Protein AF-A0A6V7Q3T2-F1 (afdb_monomer_lite)

InterPro domains:
  IPR037191 VPS9 domain superfamily [G3DSA:1.20.1050.80] (73-116)
  IPR037191 VPS9 domain superfamily [SSF109993] (4-107)
  IPR041545 RABX5, catalytic core helical domain [PF18151] (4-65)
  IPR045046 Vacuolar protein sorting-associated protein 9-like [PTHR23101] (4-111)

Organism: NCBI:txid296719

Radius of gyration: 21.33 Å; chains: 1; bounding box: 54×43×48 Å

Sequence (136 aa):
MLVLSFIVTFSNKAPDLEKDSDAVQEFLADMEDAFRAHKLWAGSSEEELESAGEGLEKYVMTKLFNRVFASVPEDVNSDEQLFEKMALLQQFVRPENLEIKPAFHNETSWLVVRVRRGGARRGRSSVDSALPRDQS

Foldseek 3Di:
DDLVVLLVVLVPDDDDQVVSVVSLVVVLVVVLVVLCPDPVNVPPDPVVSVVVSVVSSVVNCVSCVVPNPCVDVVVVVVVVVVCVVCVVCVVPDDCVVVVNDPVPPDPPVVVVVVVVVVCVVVPPDPPPPDDDPDDD

Structure (mmCIF, N/CA/C/O backbone):
data_AF-A0A6V7Q3T2-F1
#
_entry.id   AF-A0A6V7Q3T2-F1
#
loop_
_atom_site.group_PDB
_atom_site.id
_atom_site.type_symbol
_atom_site.label_atom_id
_atom_site.label_alt_id
_atom_site.label_comp_id
_atom_site.label_asym_id
_atom_site.label_entity_id
_atom_site.label_seq_id
_atom_site.pdbx_PDB_ins_code
_atom_site.Cartn_x
_atom_site.Cartn_y
_atom_site.Cartn_z
_atom_site.occupancy
_atom_site.B_iso_or_equiv
_atom_site.auth_seq_id
_atom_site.auth_comp_id
_atom_site.auth_asym_id
_atom_site.auth_atom_id
_atom_site.pdbx_PDB_model_num
ATOM 1 N N . MET A 1 1 ? 15.467 -2.260 -13.377 1.00 58.53 1 MET A N 1
ATOM 2 C CA . MET A 1 1 ? 15.108 -0.883 -13.812 1.00 58.53 1 MET A CA 1
ATOM 3 C C . MET A 1 1 ? 15.384 0.094 -12.671 1.00 58.53 1 MET A C 1
ATOM 5 O O . MET A 1 1 ? 15.500 -0.354 -11.545 1.00 58.53 1 MET A O 1
ATOM 9 N N . LEU A 1 2 ? 15.497 1.405 -12.926 1.00 78.31 2 LEU A N 1
ATOM 10 C CA . LEU A 1 2 ? 15.575 2.409 -11.850 1.00 78.31 2 LEU A CA 1
ATOM 11 C C . LEU A 1 2 ? 14.175 2.905 -11.465 1.00 78.31 2 LEU A C 1
ATOM 13 O O . LEU A 1 2 ? 13.346 3.144 -12.344 1.00 78.31 2 LEU A O 1
ATOM 17 N N . VAL A 1 3 ? 13.960 3.152 -10.170 1.00 80.50 3 VAL A N 1
ATOM 18 C CA . VAL A 1 3 ? 12.683 3.610 -9.583 1.00 80.50 3 VAL A CA 1
ATOM 19 C C . VAL A 1 3 ? 12.115 4.848 -10.290 1.00 80.50 3 VAL A C 1
ATOM 21 O O . VAL A 1 3 ? 10.929 4.910 -10.598 1.00 80.50 3 VAL A O 1
ATOM 24 N N . LEU A 1 4 ? 12.964 5.824 -10.624 1.00 81.62 4 LEU A N 1
ATOM 25 C CA . LEU A 1 4 ? 12.536 7.050 -11.309 1.00 81.62 4 LEU A CA 1
ATOM 26 C C . LEU A 1 4 ? 12.007 6.786 -12.726 1.00 81.62 4 LEU A C 1
ATOM 28 O O . LEU A 1 4 ? 11.046 7.422 -13.151 1.00 81.62 4 LEU A O 1
ATOM 32 N N . SER A 1 5 ? 12.605 5.831 -13.444 1.00 84.50 5 SER A N 1
ATOM 33 C CA . SER A 1 5 ? 12.164 5.453 -14.792 1.00 84.50 5 SER A CA 1
ATOM 34 C C . SER A 1 5 ? 10.787 4.792 -14.756 1.00 84.50 5 SER A C 1
ATOM 36 O O . SER A 1 5 ? 9.923 5.101 -15.580 1.00 84.50 5 SER A O 1
ATOM 38 N N . PHE A 1 6 ? 10.556 3.935 -13.755 1.00 85.12 6 PHE A N 1
ATOM 39 C CA . PHE A 1 6 ? 9.256 3.313 -13.525 1.00 85.12 6 PHE A CA 1
ATOM 40 C C . PHE A 1 6 ? 8.176 4.367 -13.262 1.00 85.12 6 PHE A C 1
ATOM 42 O O . PHE A 1 6 ? 7.170 4.378 -13.962 1.00 85.12 6 PHE A O 1
ATOM 49 N N . ILE A 1 7 ? 8.420 5.323 -12.357 1.00 83.69 7 ILE A N 1
ATOM 50 C CA . ILE A 1 7 ? 7.454 6.389 -12.026 1.00 83.69 7 ILE A CA 1
ATOM 51 C C . ILE A 1 7 ? 7.070 7.219 -13.262 1.00 83.69 7 ILE A C 1
ATOM 53 O O . ILE A 1 7 ? 5.888 7.501 -13.478 1.00 83.69 7 ILE A O 1
ATOM 57 N N . VAL A 1 8 ? 8.046 7.603 -14.092 1.00 83.44 8 VAL A N 1
ATOM 58 C CA . VAL A 1 8 ? 7.791 8.378 -15.320 1.00 83.44 8 VAL A CA 1
ATOM 59 C C . VAL A 1 8 ? 7.003 7.550 -16.335 1.00 83.44 8 VAL A C 1
ATOM 61 O O . VAL A 1 8 ? 6.026 8.034 -16.905 1.00 83.44 8 VAL A O 1
ATOM 64 N N . THR A 1 9 ? 7.386 6.288 -16.532 1.00 83.31 9 THR A N 1
ATOM 65 C CA . THR A 1 9 ? 6.700 5.376 -17.458 1.00 83.31 9 THR A CA 1
ATOM 66 C C . THR A 1 9 ? 5.264 5.110 -17.013 1.00 83.31 9 THR A C 1
ATOM 68 O O . THR A 1 9 ? 4.347 5.157 -17.828 1.00 83.31 9 THR A O 1
ATOM 71 N N . PHE A 1 10 ? 5.056 4.894 -15.716 1.00 81.44 10 PHE A N 1
ATOM 72 C CA . PHE A 1 10 ? 3.749 4.688 -15.102 1.00 81.44 10 PHE A CA 1
ATOM 73 C C . PHE A 1 10 ? 2.851 5.924 -15.249 1.00 81.44 10 PHE A C 1
ATOM 75 O O . PHE A 1 10 ? 1.686 5.818 -15.623 1.00 81.44 10 PHE A O 1
ATOM 82 N N . SER A 1 11 ? 3.411 7.121 -15.057 1.00 76.75 11 SER A N 1
ATOM 83 C CA . SER A 1 11 ? 2.673 8.383 -15.211 1.00 76.75 11 SER A CA 1
ATOM 84 C C . SER A 1 11 ? 2.225 8.650 -16.655 1.00 76.75 11 SER A C 1
ATOM 86 O O . SER A 1 11 ? 1.215 9.321 -16.861 1.00 76.75 11 SER A O 1
ATOM 88 N N . ASN A 1 12 ? 2.940 8.112 -17.647 1.00 80.06 12 ASN A N 1
ATOM 89 C CA . ASN A 1 12 ? 2.621 8.273 -19.068 1.00 80.06 12 ASN A CA 1
ATOM 90 C C . ASN A 1 12 ? 1.575 7.276 -19.598 1.00 80.06 12 ASN A C 1
ATOM 92 O O . ASN A 1 12 ? 1.054 7.476 -20.694 1.00 80.06 12 ASN A O 1
ATOM 96 N N . LYS A 1 13 ? 1.273 6.198 -18.865 1.00 79.06 13 LYS A N 1
ATOM 97 C CA . LYS A 1 13 ? 0.239 5.227 -19.259 1.00 79.06 13 LYS A CA 1
ATOM 98 C C . LYS A 1 13 ? -1.165 5.804 -19.023 1.00 79.06 13 LYS A C 1
ATOM 100 O O . LYS A 1 13 ? -1.312 6.834 -18.367 1.00 79.06 13 LYS A O 1
ATOM 105 N N . ALA A 1 14 ? -2.209 5.177 -19.561 1.00 76.94 14 ALA A N 1
ATOM 106 C CA . ALA A 1 14 ? -3.591 5.508 -19.194 1.00 76.94 14 ALA A CA 1
ATOM 107 C C . ALA A 1 14 ? -3.905 4.939 -17.794 1.00 76.94 14 ALA A C 1
ATOM 109 O O . ALA A 1 14 ? -3.382 3.873 -17.482 1.00 76.94 14 ALA A O 1
ATOM 110 N N . PRO A 1 15 ? -4.679 5.638 -16.942 1.00 71.50 15 PRO A N 1
ATOM 111 C CA . PRO A 1 15 ? -5.019 5.145 -15.607 1.00 71.50 15 PRO A CA 1
ATOM 112 C C . PRO A 1 15 ? -5.978 3.953 -15.708 1.00 71.50 15 PRO A C 1
ATOM 114 O O . PRO A 1 15 ? -7.037 4.065 -16.326 1.00 71.50 15 PRO A O 1
ATOM 117 N N . ASP A 1 16 ? -5.596 2.827 -15.116 1.00 77.00 16 ASP A N 1
ATOM 118 C CA . ASP A 1 16 ? -6.370 1.581 -15.085 1.00 77.00 16 ASP A CA 1
ATOM 119 C C . ASP A 1 16 ? -6.044 0.867 -13.772 1.00 77.00 16 ASP A C 1
ATOM 121 O O . ASP A 1 16 ? -4.953 0.331 -13.636 1.00 77.00 16 ASP A O 1
ATOM 125 N N . LEU A 1 17 ? -6.961 0.892 -12.798 1.00 71.06 17 LEU A N 1
ATOM 126 C CA . LEU A 1 17 ? -6.696 0.460 -11.416 1.00 71.06 17 LEU A CA 1
ATOM 127 C C . LEU A 1 17 ? -6.156 -0.974 -11.309 1.00 71.06 17 LEU A C 1
ATOM 129 O O . LEU A 1 17 ? -5.262 -1.228 -10.504 1.00 71.06 17 LEU A O 1
ATOM 133 N N . GLU A 1 18 ? -6.688 -1.899 -12.108 1.00 77.44 18 GLU A N 1
ATOM 134 C CA . GLU A 1 18 ? -6.302 -3.311 -12.066 1.00 77.44 18 GLU A CA 1
ATOM 135 C C . GLU A 1 18 ? -4.902 -3.493 -12.664 1.00 77.44 18 GLU A C 1
ATOM 137 O O . GLU A 1 18 ? -4.004 -4.025 -12.011 1.00 77.44 18 GLU A O 1
ATOM 142 N N . LYS A 1 19 ? -4.666 -2.928 -13.856 1.00 81.56 19 LYS A N 1
ATOM 143 C CA . LYS A 1 19 ? -3.348 -3.002 -14.509 1.00 81.56 19 LYS A CA 1
ATOM 144 C C . LYS A 1 19 ? -2.270 -2.211 -13.773 1.00 81.56 19 LYS A C 1
ATOM 146 O O . LYS A 1 19 ? -1.101 -2.593 -13.793 1.00 81.56 19 LYS A O 1
ATOM 151 N N . ASP A 1 20 ? -2.650 -1.096 -13.164 1.00 82.06 20 ASP A N 1
ATOM 152 C CA . ASP A 1 20 ? -1.772 -0.237 -12.381 1.00 82.06 20 ASP A CA 1
ATOM 153 C C . ASP A 1 20 ? -1.335 -0.957 -11.097 1.00 82.06 20 ASP A C 1
ATOM 155 O O . ASP A 1 20 ? -0.160 -0.891 -10.738 1.00 82.06 20 ASP A O 1
ATOM 159 N N . SER A 1 21 ? -2.243 -1.696 -10.446 1.00 80.75 21 SER A N 1
ATOM 160 C CA . SER A 1 21 ? -1.920 -2.542 -9.292 1.00 80.75 21 SER A CA 1
ATOM 161 C C . SER A 1 21 ? -0.943 -3.655 -9.667 1.00 80.75 21 SER A C 1
ATOM 163 O O . SER A 1 21 ? 0.114 -3.771 -9.043 1.00 80.75 21 SER A O 1
ATOM 165 N N . ASP A 1 22 ? -1.245 -4.423 -10.717 1.00 85.38 22 ASP A N 1
ATOM 166 C CA . ASP A 1 22 ? -0.391 -5.527 -11.169 1.00 85.38 22 ASP A CA 1
ATOM 167 C C . ASP A 1 22 ? 1.015 -5.039 -11.545 1.00 85.38 22 ASP A C 1
ATOM 169 O O . ASP A 1 22 ? 2.014 -5.619 -11.122 1.00 85.38 22 ASP A O 1
ATOM 173 N N . ALA A 1 23 ? 1.111 -3.914 -12.260 1.00 85.75 23 ALA A N 1
ATOM 174 C CA . ALA A 1 23 ? 2.392 -3.333 -12.654 1.00 85.75 23 ALA A CA 1
ATOM 175 C C . ALA A 1 23 ? 3.229 -2.831 -11.463 1.00 85.75 23 ALA A C 1
ATOM 177 O O . ALA A 1 23 ? 4.459 -2.850 -11.529 1.00 85.75 23 ALA A O 1
ATOM 178 N N . VAL A 1 24 ? 2.594 -2.347 -10.387 1.00 85.56 24 VAL A N 1
ATOM 179 C CA . VAL A 1 24 ? 3.301 -1.957 -9.155 1.00 85.56 24 VAL A CA 1
ATOM 180 C C . VAL A 1 24 ? 3.787 -3.190 -8.399 1.00 85.56 24 VAL A C 1
ATOM 182 O O . VAL A 1 24 ? 4.930 -3.191 -7.949 1.00 85.56 24 VAL A O 1
ATOM 185 N N . GLN A 1 25 ? 2.964 -4.236 -8.290 1.00 87.38 25 GLN A N 1
ATOM 186 C CA . GLN A 1 25 ? 3.342 -5.489 -7.625 1.00 87.38 25 GLN A CA 1
ATOM 187 C C . GLN A 1 25 ? 4.510 -6.179 -8.340 1.00 87.38 25 GLN A C 1
ATOM 189 O O . GLN A 1 25 ? 5.496 -6.534 -7.698 1.00 87.38 25 GLN A O 1
ATOM 194 N N . GLU A 1 26 ? 4.445 -6.289 -9.670 1.00 89.12 26 GLU A N 1
ATOM 195 C CA . GLU A 1 26 ? 5.528 -6.840 -10.495 1.00 89.12 26 GLU A CA 1
ATOM 196 C C . GLU A 1 26 ? 6.827 -6.039 -10.312 1.00 89.12 26 GLU A C 1
ATOM 198 O O . GLU A 1 26 ? 7.891 -6.608 -10.080 1.00 89.12 26 GLU A O 1
ATOM 203 N N . PHE A 1 27 ? 6.740 -4.705 -10.315 1.00 88.44 27 PHE A N 1
ATOM 204 C CA . PHE A 1 27 ? 7.901 -3.847 -10.092 1.00 88.44 27 PHE A CA 1
ATOM 205 C C . PHE A 1 27 ? 8.524 -4.018 -8.698 1.00 88.44 27 PHE A C 1
ATOM 207 O O . PHE A 1 27 ? 9.749 -3.981 -8.573 1.00 88.44 27 PHE A O 1
ATOM 214 N N . LEU A 1 28 ? 7.712 -4.168 -7.647 1.00 86.56 28 LEU A N 1
ATOM 215 C CA . LEU A 1 28 ? 8.217 -4.371 -6.287 1.00 86.56 28 LEU A CA 1
ATOM 216 C C . LEU A 1 28 ? 8.902 -5.734 -6.142 1.00 86.56 28 LEU A C 1
ATOM 218 O O . LEU A 1 28 ? 10.000 -5.777 -5.590 1.00 86.56 28 LEU A O 1
ATOM 222 N N . ALA A 1 29 ? 8.323 -6.798 -6.706 1.00 87.50 29 ALA A N 1
ATOM 223 C CA . ALA A 1 29 ? 8.928 -8.132 -6.716 1.00 87.50 29 ALA A CA 1
ATOM 224 C C . ALA A 1 29 ? 10.278 -8.141 -7.457 1.00 87.50 29 ALA A C 1
ATOM 226 O O . ALA A 1 29 ? 11.285 -8.592 -6.911 1.00 87.50 29 ALA A O 1
ATOM 227 N N . ASP A 1 30 ? 10.336 -7.535 -8.648 1.00 88.12 30 ASP A N 1
ATOM 228 C CA . ASP A 1 30 ? 11.574 -7.391 -9.424 1.00 88.12 30 ASP A CA 1
ATOM 229 C C . ASP A 1 30 ? 12.668 -6.636 -8.648 1.00 88.12 30 ASP A C 1
ATOM 231 O O . ASP A 1 30 ? 13.862 -6.929 -8.766 1.00 88.12 30 ASP A O 1
ATOM 235 N N . MET A 1 31 ? 12.279 -5.616 -7.878 1.00 84.88 31 MET A N 1
ATOM 236 C CA . MET A 1 31 ? 13.208 -4.819 -7.078 1.00 84.88 31 MET A CA 1
ATOM 237 C C . MET A 1 31 ? 13.667 -5.551 -5.817 1.00 84.88 31 MET A C 1
ATOM 239 O O . MET A 1 31 ? 14.830 -5.401 -5.443 1.00 84.88 31 MET A O 1
ATOM 243 N N . GLU A 1 32 ? 12.807 -6.352 -5.189 1.00 84.56 32 GLU A N 1
ATOM 244 C CA . GLU A 1 32 ? 13.180 -7.215 -4.067 1.00 84.56 32 GLU A CA 1
ATOM 245 C C . GLU A 1 32 ? 14.206 -8.269 -4.506 1.00 84.56 32 GLU A C 1
ATOM 247 O O . GLU A 1 32 ? 15.269 -8.398 -3.890 1.00 84.56 32 GLU A O 1
ATOM 252 N N . ASP A 1 33 ? 13.959 -8.938 -5.634 1.00 84.75 33 ASP A N 1
ATOM 253 C CA . ASP A 1 33 ? 14.911 -9.874 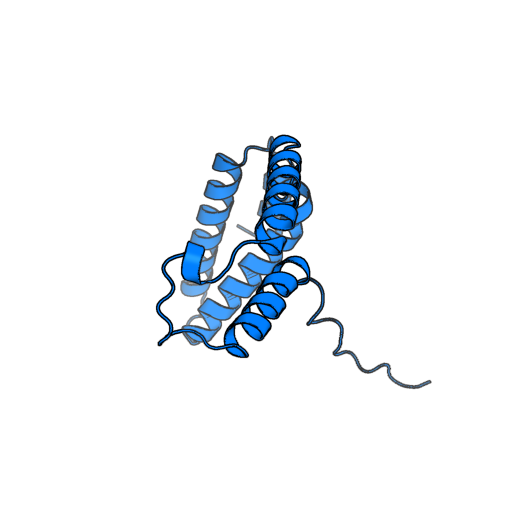-6.235 1.00 84.75 33 ASP A CA 1
ATOM 254 C C . ASP A 1 33 ? 16.223 -9.174 -6.612 1.00 84.75 33 ASP A C 1
ATOM 256 O O . ASP A 1 33 ? 17.318 -9.699 -6.375 1.00 84.75 33 ASP A O 1
ATOM 260 N N . ALA A 1 34 ? 16.143 -7.949 -7.142 1.00 85.75 34 ALA A N 1
ATOM 261 C CA . ALA A 1 34 ? 17.321 -7.144 -7.437 1.00 85.75 34 ALA A CA 1
ATOM 262 C C . ALA A 1 34 ? 18.100 -6.759 -6.170 1.00 85.75 34 ALA A C 1
ATOM 264 O O . ALA A 1 34 ? 19.332 -6.772 -6.214 1.00 85.75 34 ALA A O 1
ATOM 265 N N . PHE A 1 35 ? 17.430 -6.444 -5.055 1.00 82.31 35 PHE A N 1
ATOM 266 C CA . PHE A 1 35 ? 18.088 -6.185 -3.773 1.00 82.31 35 PHE A CA 1
ATOM 267 C C . PHE A 1 35 ? 18.791 -7.440 -3.259 1.00 82.31 35 PHE A C 1
ATOM 269 O O . PHE A 1 35 ? 19.981 -7.369 -2.957 1.00 82.31 35 PHE A O 1
ATOM 276 N N . ARG A 1 36 ? 18.127 -8.602 -3.266 1.00 80.50 36 ARG A N 1
ATOM 277 C CA . ARG A 1 36 ? 18.727 -9.883 -2.846 1.00 80.50 36 ARG A CA 1
ATOM 278 C C . ARG A 1 36 ? 19.920 -10.292 -3.716 1.00 80.50 36 ARG 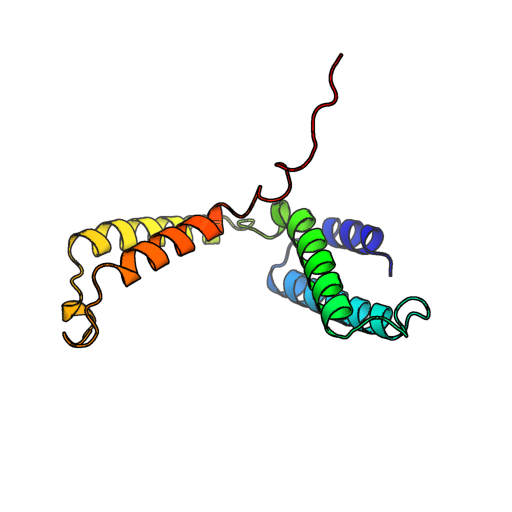A C 1
ATOM 280 O O . ARG A 1 36 ? 20.904 -10.828 -3.211 1.00 80.50 36 ARG A O 1
ATOM 287 N N . ALA A 1 37 ? 19.869 -10.016 -5.019 1.00 83.81 37 ALA A N 1
ATOM 288 C CA . ALA A 1 37 ? 20.952 -10.325 -5.953 1.00 83.81 37 ALA A CA 1
ATOM 289 C C . ALA A 1 37 ? 22.113 -9.308 -5.918 1.00 83.81 37 ALA A C 1
ATOM 291 O O . ALA A 1 37 ? 23.184 -9.563 -6.487 1.00 83.81 37 ALA A O 1
ATOM 292 N N . HIS A 1 38 ? 21.938 -8.140 -5.286 1.00 81.44 38 HIS A N 1
ATOM 293 C CA . HIS A 1 38 ? 22.933 -7.074 -5.325 1.00 81.44 38 HIS A CA 1
ATOM 294 C C . HIS A 1 38 ? 24.086 -7.333 -4.347 1.00 81.44 38 HIS A C 1
ATOM 296 O O . HIS A 1 38 ? 23.900 -7.490 -3.144 1.00 81.44 38 HIS A O 1
ATOM 302 N N . LYS A 1 39 ? 25.331 -7.259 -4.836 1.00 75.62 39 LYS A N 1
ATOM 303 C CA . LYS A 1 39 ? 26.543 -7.535 -4.033 1.00 75.62 39 LYS A CA 1
ATOM 304 C C . LYS A 1 39 ? 26.696 -6.671 -2.773 1.00 75.62 39 LYS A C 1
ATOM 306 O O . LYS A 1 39 ? 27.373 -7.092 -1.845 1.00 75.62 39 LYS A O 1
ATOM 311 N N . LEU A 1 40 ? 26.099 -5.477 -2.746 1.00 75.75 40 LEU A N 1
ATOM 312 C CA . LEU A 1 40 ? 26.115 -4.590 -1.569 1.00 75.75 40 LEU A CA 1
ATOM 313 C C . LEU A 1 40 ? 25.154 -5.037 -0.454 1.00 75.75 40 LEU A C 1
ATOM 315 O O . LEU A 1 40 ? 25.326 -4.608 0.677 1.00 75.75 40 LEU A O 1
ATOM 319 N N . TRP A 1 41 ? 24.179 -5.885 -0.779 1.00 72.06 41 TRP A N 1
ATOM 320 C CA . TRP A 1 41 ? 23.129 -6.375 0.121 1.00 72.06 41 TRP A CA 1
ATOM 321 C C . TRP A 1 41 ? 23.349 -7.841 0.510 1.00 72.06 41 TRP A C 1
ATOM 323 O O . TRP A 1 41 ? 22.662 -8.369 1.373 1.00 72.06 41 TRP A O 1
ATOM 333 N N . ALA A 1 42 ? 24.368 -8.491 -0.067 1.00 69.38 42 ALA A N 1
ATOM 334 C CA . ALA A 1 42 ? 24.738 -9.880 0.205 1.00 69.38 42 ALA A CA 1
ATOM 335 C C . ALA A 1 42 ? 25.162 -10.157 1.667 1.00 69.38 42 ALA A C 1
ATOM 337 O O . ALA A 1 42 ? 25.386 -11.311 2.024 1.00 69.38 42 ALA A O 1
ATOM 338 N N . GLY A 1 43 ? 25.313 -9.116 2.493 1.00 70.88 43 GLY A N 1
ATOM 339 C CA . GLY A 1 43 ? 25.590 -9.212 3.929 1.00 70.88 43 GLY A CA 1
ATOM 340 C C . GLY A 1 43 ? 24.562 -8.504 4.818 1.00 70.88 43 GLY A C 1
ATOM 341 O O . GLY A 1 43 ? 24.802 -8.403 6.018 1.00 70.88 43 GLY A O 1
ATOM 342 N N . SER A 1 44 ? 23.468 -7.997 4.243 1.00 77.75 44 SER A N 1
ATOM 343 C CA . SER A 1 44 ? 22.365 -7.384 4.990 1.00 77.75 44 SER A CA 1
ATOM 344 C C . SER A 1 44 ? 21.479 -8.458 5.614 1.00 77.75 44 SER A C 1
ATOM 346 O O . SER A 1 44 ? 21.373 -9.567 5.083 1.00 77.75 44 SER A O 1
ATOM 348 N N . SER A 1 45 ? 20.856 -8.152 6.752 1.00 81.00 45 SER A N 1
ATOM 349 C CA . SER A 1 45 ? 19.890 -9.073 7.359 1.00 81.00 45 SER A CA 1
ATOM 350 C C . SER A 1 45 ? 18.586 -9.109 6.552 1.00 81.00 45 SER A C 1
ATOM 352 O O . SER A 1 45 ? 18.265 -8.177 5.813 1.00 81.00 45 SER A O 1
ATOM 354 N N . GLU A 1 46 ? 17.806 -10.181 6.708 1.00 80.31 46 GLU A N 1
ATOM 355 C CA . GLU A 1 46 ? 16.470 -10.283 6.096 1.00 80.31 46 GLU A CA 1
ATOM 356 C C . GLU A 1 46 ? 15.561 -9.120 6.538 1.00 80.31 46 GLU A C 1
ATOM 358 O O . GLU A 1 46 ? 14.812 -8.573 5.739 1.00 80.31 46 GLU A O 1
ATOM 363 N N . GLU A 1 47 ? 15.707 -8.673 7.787 1.00 82.31 47 GLU A N 1
ATOM 364 C CA . GLU A 1 47 ? 14.975 -7.542 8.371 1.00 82.31 47 GLU A CA 1
ATOM 365 C C . GLU A 1 47 ? 15.332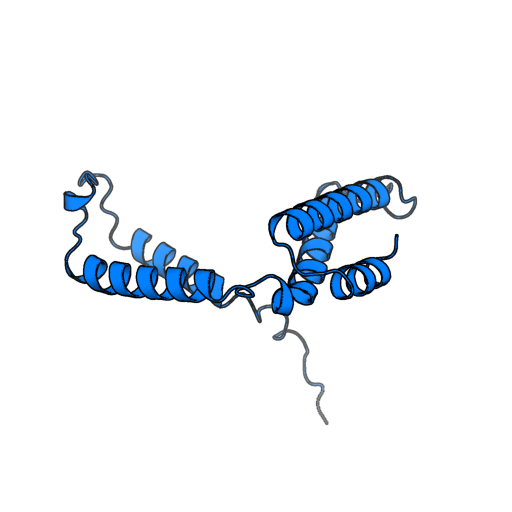 -6.203 7.694 1.00 82.31 47 GLU A C 1
ATOM 367 O O . GLU A 1 47 ? 14.480 -5.332 7.521 1.00 82.31 47 GLU A O 1
ATOM 372 N N . GLU A 1 48 ? 16.594 -6.015 7.290 1.00 81.50 48 GLU A N 1
ATOM 373 C CA . GLU A 1 48 ? 17.036 -4.824 6.553 1.00 81.50 48 GLU A CA 1
ATOM 374 C C . GLU A 1 48 ? 16.538 -4.834 5.102 1.00 81.50 48 GLU A C 1
ATOM 376 O O . GLU A 1 48 ? 16.180 -3.782 4.569 1.00 81.50 48 GLU A O 1
ATOM 381 N N . LEU A 1 49 ? 16.490 -6.015 4.476 1.00 81.19 49 LEU A N 1
ATOM 382 C CA . LEU A 1 49 ? 15.902 -6.219 3.150 1.00 81.19 49 LEU A CA 1
ATOM 383 C C . LEU A 1 49 ? 14.398 -5.924 3.159 1.00 81.19 49 LEU A C 1
ATOM 385 O O . LEU A 1 49 ? 13.924 -5.181 2.299 1.00 81.19 49 LEU A O 1
ATOM 389 N N . GLU A 1 50 ? 13.674 -6.426 4.160 1.00 82.75 50 GLU A N 1
ATOM 390 C CA . GLU A 1 50 ? 12.247 -6.155 4.353 1.00 82.75 50 GLU A CA 1
ATOM 391 C C . GLU A 1 50 ? 12.000 -4.657 4.589 1.00 82.75 50 GLU A C 1
ATOM 393 O O . GLU A 1 50 ? 11.222 -4.034 3.868 1.00 82.75 50 GLU A O 1
ATOM 398 N N . SER A 1 51 ? 12.753 -4.031 5.499 1.00 83.19 51 SER A N 1
ATOM 399 C CA . SER A 1 51 ? 12.656 -2.590 5.788 1.00 83.19 51 SER A CA 1
ATOM 400 C C . SER A 1 51 ? 12.950 -1.711 4.563 1.00 83.19 51 SER A C 1
ATOM 402 O O . SER A 1 51 ? 12.315 -0.673 4.339 1.00 83.19 51 SER A O 1
ATOM 404 N N . ALA A 1 52 ? 13.890 -2.126 3.715 1.00 83.44 52 ALA A N 1
ATOM 405 C CA . ALA A 1 52 ? 14.164 -1.450 2.456 1.00 83.44 52 ALA A CA 1
ATOM 406 C C . ALA A 1 52 ? 13.058 -1.634 1.413 1.00 83.44 52 ALA A C 1
ATOM 408 O O . ALA A 1 52 ? 12.744 -0.678 0.695 1.00 83.44 52 ALA A O 1
ATOM 409 N N . GLY A 1 53 ? 12.469 -2.830 1.342 1.00 84.44 53 GLY A N 1
ATOM 410 C CA . GLY A 1 53 ? 11.287 -3.120 0.534 1.00 84.44 53 GLY A CA 1
ATOM 411 C C . GLY A 1 53 ? 10.113 -2.230 0.938 1.00 84.44 53 GLY A C 1
ATOM 412 O O . GLY A 1 53 ? 9.574 -1.508 0.097 1.00 84.44 53 GLY A O 1
ATOM 413 N N . GLU A 1 54 ? 9.812 -2.159 2.237 1.00 82.94 54 GLU A N 1
ATOM 414 C CA . GLU A 1 54 ? 8.790 -1.264 2.793 1.00 82.94 54 GLU A CA 1
ATOM 415 C C . GLU A 1 54 ? 9.081 0.212 2.469 1.00 82.94 54 GLU A C 1
ATOM 417 O O . GLU A 1 54 ? 8.188 0.986 2.104 1.00 82.94 54 GLU A O 1
ATOM 422 N N . GLY A 1 55 ? 10.346 0.633 2.573 1.00 85.06 55 GLY A N 1
ATOM 423 C CA . GLY A 1 55 ? 10.780 1.985 2.224 1.00 85.06 55 GLY A CA 1
ATOM 424 C C . GLY A 1 55 ? 10.573 2.315 0.742 1.00 85.06 55 GLY A C 1
ATOM 425 O O . GLY A 1 55 ? 10.132 3.423 0.406 1.00 85.06 55 GLY A O 1
ATOM 426 N N . LEU A 1 56 ? 10.855 1.356 -0.142 1.00 85.44 56 LEU A N 1
ATOM 427 C CA . LEU A 1 56 ? 10.638 1.474 -1.581 1.00 85.44 56 LEU A CA 1
ATOM 428 C C . LEU A 1 56 ? 9.146 1.543 -1.913 1.00 85.44 56 LEU A C 1
ATOM 430 O O . LEU A 1 56 ? 8.734 2.463 -2.627 1.00 85.44 56 LEU A O 1
ATOM 434 N N . GLU A 1 57 ? 8.341 0.630 -1.369 1.00 84.25 57 GLU A N 1
ATOM 435 C CA . GLU A 1 57 ? 6.887 0.627 -1.532 1.00 84.25 57 GLU A CA 1
ATOM 436 C C . GLU A 1 57 ? 6.310 1.971 -1.092 1.00 84.25 57 GLU A C 1
ATOM 438 O O . GLU A 1 57 ? 5.607 2.638 -1.854 1.00 84.25 57 GLU A O 1
ATOM 443 N N . LYS A 1 58 ? 6.696 2.448 0.094 1.00 85.06 58 LYS A N 1
ATOM 444 C CA . LYS A 1 58 ? 6.265 3.745 0.612 1.00 85.06 58 LYS A CA 1
ATOM 445 C C . LYS A 1 58 ? 6.632 4.891 -0.325 1.00 85.06 58 LYS A C 1
ATOM 447 O O . LYS A 1 58 ? 5.812 5.790 -0.539 1.00 85.06 58 LYS A O 1
ATOM 452 N N . TYR A 1 59 ? 7.842 4.897 -0.880 1.00 82.81 59 TYR A N 1
ATOM 453 C CA . TYR A 1 59 ? 8.275 5.938 -1.810 1.00 82.81 59 TYR A CA 1
ATOM 454 C C . TYR A 1 59 ? 7.451 5.921 -3.103 1.00 82.81 59 TYR A C 1
ATOM 456 O O . TYR A 1 59 ? 6.937 6.964 -3.519 1.00 82.81 59 TYR A O 1
ATOM 464 N N . VAL A 1 60 ? 7.285 4.743 -3.709 1.00 84.44 60 VAL A N 1
ATOM 465 C CA . VAL A 1 60 ? 6.519 4.548 -4.947 1.00 84.44 60 VAL A CA 1
ATOM 466 C C . VAL A 1 60 ? 5.052 4.910 -4.726 1.00 84.44 60 VAL A C 1
ATOM 468 O O . VAL A 1 60 ? 4.535 5.793 -5.411 1.00 84.44 60 VAL A O 1
ATOM 471 N N . MET A 1 61 ? 4.407 4.341 -3.707 1.00 78.75 61 MET A N 1
ATOM 472 C CA . MET A 1 61 ? 3.002 4.600 -3.385 1.00 78.75 61 MET A CA 1
ATOM 473 C C . MET A 1 61 ? 2.746 6.070 -3.048 1.00 78.75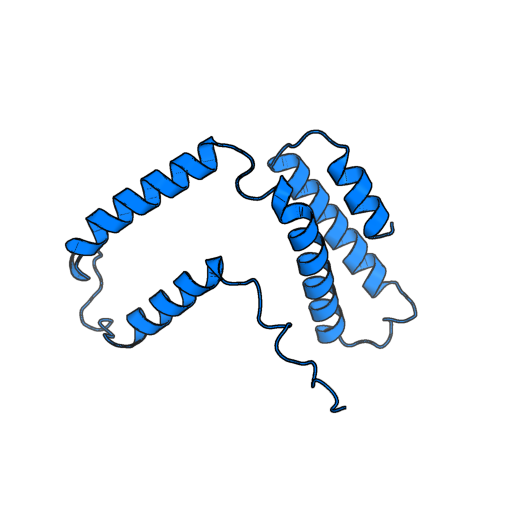 61 MET A C 1
ATOM 475 O O . MET A 1 61 ? 1.732 6.619 -3.466 1.00 78.75 61 MET A O 1
ATOM 479 N N . THR A 1 62 ? 3.679 6.768 -2.389 1.00 80.75 62 THR A N 1
ATOM 480 C CA . THR A 1 62 ? 3.541 8.216 -2.130 1.00 80.75 62 THR A CA 1
ATOM 481 C C . THR A 1 62 ? 3.591 9.043 -3.418 1.00 80.75 62 THR A C 1
ATOM 483 O O . THR A 1 62 ? 2.886 10.047 -3.537 1.00 80.75 62 THR A O 1
ATOM 486 N N . LYS A 1 63 ? 4.417 8.647 -4.395 1.00 79.88 63 LYS A N 1
ATOM 487 C CA . LYS A 1 63 ? 4.518 9.334 -5.694 1.00 79.88 63 LYS A CA 1
ATOM 488 C C . LYS A 1 63 ? 3.329 9.038 -6.602 1.00 79.88 63 LYS A C 1
ATOM 490 O O . LYS A 1 63 ? 2.897 9.930 -7.328 1.00 79.88 63 LYS A O 1
ATOM 495 N N . LEU A 1 64 ? 2.785 7.828 -6.522 1.00 74.69 64 LEU A N 1
ATOM 496 C CA . LEU A 1 64 ? 1.621 7.398 -7.293 1.00 74.69 64 LEU A CA 1
ATOM 497 C C . LEU A 1 64 ? 0.286 7.779 -6.630 1.00 74.69 64 LEU A C 1
ATOM 499 O O . LEU A 1 64 ? -0.739 7.804 -7.305 1.00 74.69 64 LEU A O 1
ATOM 503 N N . PHE A 1 65 ? 0.290 8.162 -5.347 1.00 70.12 65 PHE A N 1
ATOM 504 C CA . PHE A 1 65 ? -0.906 8.483 -4.558 1.00 70.12 65 PHE A CA 1
ATOM 505 C C . PHE A 1 65 ? -1.869 9.444 -5.263 1.00 70.12 65 PHE A C 1
ATOM 507 O O . PHE A 1 65 ? -3.056 9.162 -5.348 1.00 70.12 65 PHE A O 1
ATOM 514 N N . ASN A 1 66 ? -1.367 10.552 -5.818 1.00 66.69 66 ASN A N 1
ATOM 515 C CA . ASN A 1 66 ? -2.213 11.558 -6.480 1.00 66.69 66 ASN A CA 1
ATOM 516 C C . ASN A 1 66 ? -2.924 11.034 -7.740 1.00 66.69 66 ASN A C 1
ATOM 518 O O . ASN A 1 66 ? -3.816 11.701 -8.254 1.00 66.69 66 ASN A O 1
ATOM 522 N N . ARG A 1 67 ? -2.488 9.888 -8.268 1.00 66.50 67 ARG A N 1
ATOM 523 C CA . ARG A 1 67 ? -3.005 9.277 -9.491 1.00 66.50 67 ARG A CA 1
ATOM 524 C C . ARG A 1 67 ? -3.849 8.032 -9.221 1.00 66.50 67 ARG A C 1
ATOM 526 O O . ARG A 1 67 ? -4.760 7.766 -9.992 1.00 66.50 67 ARG A O 1
ATOM 533 N N . VAL A 1 68 ? -3.534 7.269 -8.175 1.00 63.28 68 VAL A N 1
ATOM 534 C CA . VAL A 1 68 ? -4.164 5.965 -7.895 1.00 63.28 68 VAL A CA 1
ATOM 535 C C . VAL A 1 68 ? -5.193 6.063 -6.761 1.00 63.28 68 VAL A C 1
ATOM 537 O O . VAL A 1 68 ? -6.139 5.287 -6.720 1.00 63.28 68 VAL A O 1
ATOM 540 N N . PHE A 1 69 ? -5.064 7.039 -5.856 1.00 53.81 69 PHE A N 1
ATOM 541 C CA . PHE A 1 69 ? -5.988 7.203 -4.735 1.00 53.81 69 PHE A CA 1
ATOM 542 C C . PHE A 1 69 ? -7.132 8.161 -5.094 1.00 53.81 69 PHE A C 1
ATOM 544 O O . PHE A 1 69 ? -6.881 9.326 -5.401 1.00 53.81 69 PHE A O 1
ATOM 551 N N . ALA A 1 70 ? -8.378 7.675 -5.018 1.00 55.09 70 ALA A N 1
ATOM 552 C CA . ALA A 1 70 ? -9.601 8.430 -5.326 1.00 55.09 70 ALA A CA 1
ATOM 553 C C . ALA A 1 70 ? -9.627 9.049 -6.741 1.00 55.09 70 ALA A C 1
ATOM 555 O O . ALA A 1 70 ? -10.181 10.127 -6.955 1.00 55.09 70 ALA A O 1
ATOM 556 N N . SER A 1 71 ? -8.999 8.384 -7.713 1.00 54.16 71 SER A N 1
ATOM 557 C CA . SER A 1 71 ? -8.933 8.864 -9.098 1.00 54.16 71 SER A CA 1
ATOM 558 C C . SER A 1 71 ? -10.249 8.698 -9.858 1.00 54.16 71 SER A C 1
ATOM 560 O O . SER A 1 71 ? -10.472 9.394 -10.851 1.00 54.16 71 SER A O 1
ATOM 562 N N . VAL A 1 72 ? -11.137 7.825 -9.372 1.00 58.75 72 VAL A N 1
ATOM 563 C CA . VAL A 1 72 ? -12.468 7.596 -9.929 1.00 58.75 72 VAL A CA 1
ATOM 564 C C . VAL A 1 72 ? -13.511 8.275 -9.028 1.00 58.75 72 VAL A C 1
ATOM 566 O O . VAL A 1 72 ? -13.545 8.023 -7.824 1.00 58.75 72 VAL A O 1
ATOM 569 N N . PRO A 1 73 ? -14.399 9.129 -9.572 1.00 58.25 73 PRO A N 1
ATOM 570 C CA . PRO A 1 73 ? -15.434 9.806 -8.781 1.00 58.25 73 PRO A CA 1
ATOM 571 C C . PRO A 1 73 ? -16.429 8.834 -8.118 1.00 58.25 73 PRO A C 1
ATOM 573 O O . PRO A 1 73 ? -17.088 9.189 -7.142 1.00 58.25 73 PRO A O 1
ATOM 576 N N . GLU A 1 74 ? -16.530 7.606 -8.625 1.00 60.22 74 GLU A N 1
ATOM 577 C CA . GLU A 1 74 ? -17.356 6.530 -8.069 1.00 60.22 74 GLU A CA 1
ATOM 578 C C . GLU A 1 74 ? -16.838 6.023 -6.710 1.00 60.22 74 GLU A C 1
ATOM 580 O O . GLU A 1 74 ? -17.641 5.747 -5.815 1.00 60.22 74 GLU A O 1
ATOM 585 N N . ASP A 1 75 ? -15.516 6.011 -6.508 1.00 59.12 75 ASP A N 1
ATOM 586 C CA . ASP A 1 75 ? -14.895 5.641 -5.229 1.00 59.12 75 ASP A CA 1
ATOM 587 C C . ASP A 1 75 ? -15.141 6.716 -4.166 1.00 59.12 75 ASP A C 1
ATOM 589 O O . ASP A 1 75 ? -15.459 6.404 -3.020 1.00 59.12 75 ASP A O 1
ATOM 593 N N . VAL A 1 76 ? -15.079 7.994 -4.558 1.00 62.69 76 VAL A N 1
ATOM 594 C CA . VAL A 1 76 ? -15.373 9.129 -3.665 1.00 62.69 76 VAL A CA 1
ATOM 5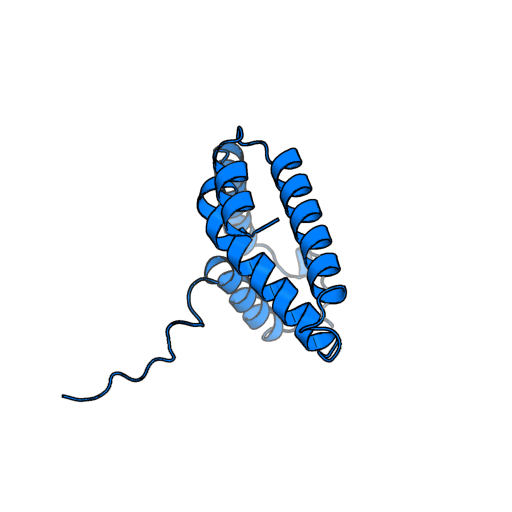95 C C . VAL A 1 76 ? -16.830 9.093 -3.208 1.00 62.69 76 VAL A C 1
ATOM 597 O O . VAL A 1 76 ? -17.112 9.234 -2.021 1.00 62.69 76 VAL A O 1
ATOM 600 N N . ASN A 1 77 ? -17.754 8.843 -4.136 1.00 68.19 77 ASN A N 1
ATOM 601 C CA . ASN A 1 77 ? -19.179 8.747 -3.830 1.00 68.19 77 ASN A CA 1
ATOM 602 C C . ASN A 1 77 ? -19.489 7.534 -2.933 1.00 68.19 77 ASN A C 1
ATOM 604 O O . ASN A 1 77 ? -20.288 7.624 -2.001 1.00 68.19 77 ASN A O 1
ATOM 608 N N . SER A 1 78 ? -18.831 6.398 -3.172 1.00 69.06 78 SER A N 1
ATOM 609 C CA . SER A 1 78 ? -18.980 5.206 -2.330 1.00 69.06 78 SER A CA 1
ATOM 610 C C . SER A 1 78 ? -18.469 5.446 -0.907 1.00 69.06 78 SER A C 1
ATOM 612 O O . SER A 1 78 ? -19.141 5.066 0.054 1.00 69.06 78 SER A O 1
ATOM 614 N N . ASP A 1 79 ? -17.336 6.135 -0.760 1.00 70.88 79 ASP A N 1
ATOM 615 C CA . ASP A 1 79 ? -16.768 6.522 0.534 1.00 70.88 79 ASP A CA 1
ATOM 616 C C . ASP A 1 79 ? -17.661 7.511 1.294 1.00 70.88 79 ASP A C 1
ATOM 618 O O . ASP A 1 79 ? -17.851 7.365 2.505 1.00 70.88 79 ASP A O 1
ATOM 622 N N . GLU A 1 80 ? -18.235 8.498 0.604 1.00 74.31 80 GLU A N 1
ATOM 623 C CA . GLU A 1 80 ? -19.171 9.462 1.191 1.00 74.31 80 GLU A CA 1
ATOM 624 C C . GLU A 1 80 ? -20.461 8.777 1.649 1.00 74.31 80 GLU A C 1
ATOM 626 O O . GLU A 1 80 ? -20.862 8.921 2.806 1.00 74.31 80 GLU A O 1
ATOM 631 N N . GLN A 1 81 ? -21.062 7.938 0.802 1.00 76.94 81 GLN A N 1
ATOM 632 C CA . GLN A 1 81 ? -22.247 7.164 1.170 1.00 76.94 81 GLN A CA 1
ATOM 633 C C . GLN A 1 81 ? -21.977 6.209 2.335 1.00 76.94 81 GLN A C 1
ATOM 635 O O . GLN A 1 81 ? -22.836 6.021 3.201 1.00 76.94 81 GLN A O 1
ATOM 640 N N . LEU A 1 82 ? -20.804 5.573 2.366 1.00 77.62 82 LEU A N 1
ATOM 641 C CA . LEU A 1 82 ? -20.412 4.701 3.467 1.00 77.62 82 LEU A CA 1
ATOM 642 C C . LEU A 1 82 ? -20.221 5.507 4.753 1.00 77.62 82 LEU A C 1
ATOM 644 O O . LEU A 1 82 ? -20.694 5.082 5.807 1.00 77.62 82 LEU A O 1
ATOM 648 N N . PHE A 1 83 ? -19.584 6.676 4.667 1.00 77.31 83 PHE A N 1
ATOM 649 C CA . PHE A 1 83 ? -19.395 7.579 5.796 1.00 77.31 83 PHE A CA 1
ATOM 650 C C . PHE A 1 83 ? -20.733 8.046 6.371 1.00 77.31 83 PHE A C 1
ATOM 652 O O . PHE A 1 83 ? -20.929 7.956 7.581 1.00 77.31 83 PHE A O 1
ATOM 659 N N . GLU A 1 84 ? -21.679 8.467 5.533 1.00 79.62 84 GLU A N 1
ATOM 660 C CA . GLU A 1 84 ? -23.017 8.875 5.968 1.00 79.62 84 GLU A CA 1
ATOM 661 C C . GLU A 1 84 ? -23.788 7.718 6.610 1.00 79.62 84 GLU A C 1
ATOM 663 O O . GLU A 1 84 ? -24.315 7.854 7.718 1.00 79.62 84 GLU A O 1
ATOM 668 N N . LYS A 1 85 ? -23.795 6.539 5.973 1.00 82.25 85 LYS A N 1
ATOM 669 C CA . LYS A 1 85 ? -24.443 5.338 6.523 1.00 82.25 85 LYS A CA 1
ATOM 670 C C . LYS A 1 85 ? -23.840 4.951 7.870 1.00 82.25 85 LYS A C 1
ATOM 672 O O . LYS A 1 85 ? -24.578 4.707 8.823 1.00 82.25 85 LYS A O 1
ATOM 677 N N . MET A 1 86 ? -22.512 4.937 7.981 1.00 79.06 86 MET A N 1
ATOM 678 C CA . MET A 1 86 ? -21.815 4.667 9.239 1.00 79.06 86 MET A CA 1
ATOM 679 C C . MET A 1 86 ? -22.096 5.745 10.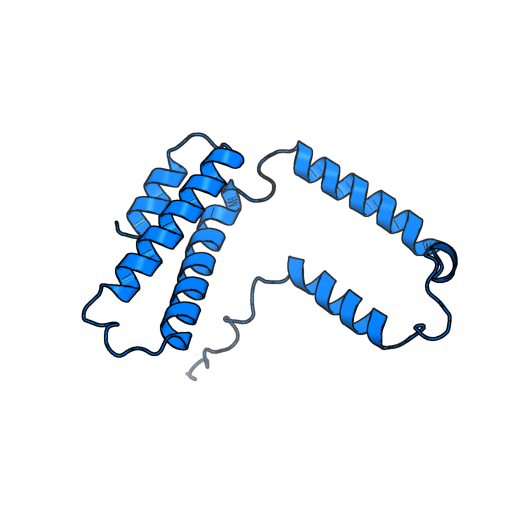290 1.00 79.06 86 MET A C 1
ATOM 681 O O . MET A 1 86 ? -22.272 5.408 11.460 1.00 79.06 86 MET A O 1
ATOM 685 N N . ALA A 1 87 ? -22.182 7.018 9.894 1.00 76.00 87 ALA A N 1
ATOM 686 C CA . ALA A 1 87 ? -22.438 8.136 10.794 1.00 76.00 87 ALA A CA 1
ATOM 687 C C . ALA A 1 87 ? -23.849 8.115 11.394 1.00 76.00 87 ALA A C 1
ATOM 689 O O . ALA A 1 87 ? -24.030 8.563 12.529 1.00 76.00 87 ALA A O 1
ATOM 690 N N . LEU A 1 88 ? -24.820 7.571 10.660 1.00 80.12 88 LEU A N 1
ATOM 691 C CA . LEU A 1 88 ? -26.175 7.321 11.143 1.00 80.12 88 LEU A CA 1
ATOM 692 C C . LEU A 1 88 ? -26.222 6.056 12.010 1.00 80.12 88 LEU A C 1
ATOM 694 O O . LEU A 1 88 ? -26.720 6.100 13.132 1.00 80.12 88 LEU A O 1
ATOM 698 N N . LEU A 1 89 ? -25.638 4.949 11.536 1.00 77.38 89 LEU A N 1
ATOM 699 C CA . LEU A 1 89 ? -25.628 3.662 12.242 1.00 77.38 89 LEU A CA 1
ATOM 700 C C . LEU A 1 89 ? -24.922 3.743 13.603 1.00 77.38 89 LEU A C 1
ATOM 702 O O . LEU A 1 89 ? -25.412 3.191 14.586 1.00 77.38 89 LEU A O 1
ATOM 706 N N . GLN A 1 90 ? -23.811 4.478 13.712 1.00 74.19 90 GLN A N 1
ATOM 707 C CA . GLN A 1 90 ? -23.066 4.605 14.973 1.00 74.19 90 GLN A CA 1
ATOM 708 C C . GLN A 1 90 ? -23.866 5.257 16.113 1.00 74.19 90 GLN A C 1
ATOM 710 O O . GLN A 1 90 ? -23.460 5.140 17.267 1.00 74.19 90 GLN A O 1
ATOM 715 N N . GLN A 1 91 ? -24.962 5.965 15.813 1.00 75.44 91 GLN A N 1
ATOM 716 C CA . GLN A 1 91 ? -25.778 6.641 16.828 1.00 75.44 91 GLN A CA 1
ATOM 717 C C . GLN A 1 91 ? -26.664 5.663 17.606 1.00 75.44 91 GLN A C 1
ATOM 719 O O . GLN A 1 91 ? -27.059 5.965 18.729 1.00 75.44 91 GLN A O 1
ATOM 724 N N . PHE A 1 92 ? -26.978 4.503 17.022 1.00 76.69 92 PHE A N 1
ATOM 725 C CA . PHE A 1 92 ? -27.944 3.560 17.591 1.00 76.69 92 PHE A CA 1
ATOM 726 C C . PHE A 1 92 ? -27.483 2.098 17.598 1.00 76.69 92 PHE A C 1
ATOM 728 O O . PHE A 1 92 ? -28.128 1.269 18.239 1.00 76.69 92 PHE A O 1
ATOM 735 N N . VAL A 1 93 ? -26.386 1.754 16.915 1.00 75.69 93 VAL A N 1
ATOM 736 C CA . VAL A 1 93 ? -25.799 0.411 16.983 1.00 75.69 93 VAL A CA 1
ATOM 737 C C . VAL A 1 93 ? -25.236 0.182 18.379 1.00 75.69 93 VAL A C 1
ATOM 739 O O . VAL A 1 93 ? -24.296 0.854 18.807 1.00 75.69 93 VAL A O 1
ATOM 742 N N . ARG A 1 94 ? -25.792 -0.807 19.077 1.00 69.94 94 ARG A N 1
ATOM 743 C CA . ARG A 1 94 ? -25.249 -1.296 20.338 1.00 69.94 94 ARG A CA 1
ATOM 744 C C . ARG A 1 94 ? -24.494 -2.613 20.122 1.00 69.94 94 ARG A C 1
ATOM 746 O O . ARG A 1 94 ? -24.764 -3.313 19.143 1.00 69.94 94 ARG A O 1
ATOM 753 N N . PRO A 1 95 ? -23.570 -2.994 21.021 1.00 69.50 95 PRO A N 1
ATOM 754 C CA . PRO A 1 95 ? -22.839 -4.259 20.918 1.00 69.50 95 PRO A CA 1
ATOM 755 C C . PRO A 1 95 ? -23.751 -5.489 20.805 1.00 69.50 95 PRO A C 1
ATOM 757 O O . PRO A 1 95 ? -23.390 -6.471 20.159 1.00 69.50 95 PRO A O 1
ATOM 760 N N . GLU A 1 96 ? -24.955 -5.428 21.379 1.00 72.56 96 GLU A N 1
ATOM 761 C CA . GLU A 1 96 ? -25.933 -6.515 21.328 1.00 72.56 96 GLU A CA 1
ATOM 762 C C . GLU A 1 96 ? -26.561 -6.690 19.936 1.00 72.56 96 GLU A C 1
ATOM 764 O O . GLU A 1 96 ? -26.923 -7.805 19.575 1.00 72.56 96 GLU A O 1
ATOM 769 N N . ASN A 1 97 ? -26.629 -5.629 19.119 1.00 74.44 97 ASN A N 1
ATOM 770 C CA . ASN A 1 97 ? -27.084 -5.699 17.724 1.00 74.44 97 ASN A CA 1
ATOM 771 C C . ASN A 1 97 ? -26.092 -6.441 16.810 1.00 74.44 97 ASN A C 1
ATOM 773 O O . ASN A 1 97 ? -26.447 -6.791 15.689 1.00 74.44 97 ASN A O 1
ATOM 777 N N . LEU A 1 98 ? -24.855 -6.644 17.275 1.00 74.88 98 LEU A N 1
ATOM 778 C CA . LEU A 1 98 ? -23.762 -7.304 16.555 1.00 74.88 98 LEU A CA 1
ATOM 779 C C . LEU A 1 98 ? -23.377 -8.651 17.195 1.00 74.88 98 LEU A C 1
ATOM 781 O O . LEU A 1 98 ? -22.293 -9.165 16.936 1.00 74.88 98 LEU A O 1
ATOM 785 N N . GLU A 1 99 ? -24.240 -9.195 18.062 1.00 70.75 99 GLU A N 1
ATOM 786 C CA . GLU A 1 99 ? -24.033 -10.464 18.782 1.00 70.75 99 GLU A CA 1
ATOM 787 C C . GLU A 1 99 ? -22.747 -10.511 19.632 1.00 70.75 99 GLU A C 1
ATOM 789 O O . GLU A 1 99 ? -22.225 -11.579 19.971 1.00 70.75 99 GLU A O 1
ATOM 794 N N . ILE A 1 100 ? -22.231 -9.347 20.042 1.00 73.19 100 ILE A N 1
ATOM 795 C CA . ILE A 1 100 ? -21.038 -9.268 20.885 1.00 73.19 100 ILE A CA 1
ATOM 796 C C . ILE A 1 100 ? -21.432 -9.674 22.307 1.00 73.19 100 ILE A C 1
ATOM 798 O O . ILE A 1 100 ? -22.101 -8.927 23.028 1.00 73.19 100 ILE A O 1
ATOM 802 N N . LYS A 1 101 ? -21.004 -10.870 22.724 1.00 72.69 101 LYS A N 1
ATOM 803 C CA . LYS A 1 101 ? -21.290 -11.403 24.064 1.00 72.69 101 LYS A CA 1
ATOM 804 C C . LYS A 1 101 ? -20.735 -10.472 25.160 1.00 72.69 101 LYS A C 1
ATOM 806 O O . LYS A 1 101 ? -19.619 -9.972 25.001 1.00 72.69 101 LYS A O 1
ATOM 811 N N . PRO A 1 102 ? -21.425 -10.327 26.310 1.00 63.03 102 PRO A N 1
ATOM 812 C CA . PRO A 1 102 ? -21.002 -9.450 27.412 1.00 63.03 102 PRO A CA 1
ATOM 813 C C . PRO A 1 102 ? -19.589 -9.720 27.945 1.00 63.03 102 PRO A C 1
ATOM 815 O O . PRO A 1 102 ? -18.904 -8.808 28.389 1.00 63.03 102 PRO A O 1
ATOM 818 N N . ALA A 1 103 ? -19.109 -10.963 27.837 1.00 66.25 103 ALA A N 1
ATOM 819 C CA . ALA A 1 103 ? -17.743 -11.353 28.200 1.00 66.25 103 ALA A CA 1
ATOM 820 C C . ALA A 1 103 ? -16.639 -10.660 27.369 1.00 66.25 103 ALA A C 1
ATOM 822 O O . ALA A 1 103 ? -15.480 -10.675 27.772 1.00 66.25 103 ALA A O 1
ATOM 823 N N . PHE A 1 104 ? -16.984 -10.057 26.226 1.00 61.78 104 PHE A N 1
ATOM 824 C CA . PHE A 1 104 ? -16.064 -9.322 25.350 1.00 61.78 104 PHE A CA 1
ATOM 825 C C . PHE A 1 104 ? -16.332 -7.808 25.340 1.00 61.78 104 PHE A C 1
ATOM 827 O O . PHE A 1 104 ? -15.785 -7.076 24.512 1.00 61.78 104 PHE A O 1
ATOM 834 N N . HIS A 1 105 ? -17.170 -7.308 26.254 1.00 63.69 105 HIS A N 1
ATOM 835 C CA . HIS A 1 105 ? -17.415 -5.876 26.411 1.00 63.69 105 HIS A CA 1
ATOM 836 C C . HIS A 1 105 ? -16.227 -5.239 27.137 1.00 63.69 105 HIS A C 1
ATOM 838 O O . HIS A 1 105 ? -16.131 -5.265 28.357 1.00 63.69 105 HIS A O 1
ATOM 844 N N . ASN A 1 106 ? -15.281 -4.696 26.373 1.00 64.56 106 ASN A N 1
ATOM 845 C CA . ASN A 1 106 ? -14.135 -3.967 26.915 1.00 64.56 106 ASN A CA 1
ATOM 846 C C . ASN A 1 106 ? -14.222 -2.475 26.572 1.00 64.56 106 ASN A C 1
ATOM 848 O O . ASN A 1 106 ? -13.768 -2.064 25.510 1.00 64.56 106 ASN A O 1
ATOM 852 N N . GLU A 1 107 ? -14.783 -1.663 27.468 1.00 56.31 107 GLU A N 1
ATOM 853 C CA . GLU A 1 107 ? -15.075 -0.237 27.236 1.00 56.31 107 GLU A CA 1
ATOM 854 C C . GLU A 1 107 ? -13.856 0.595 26.787 1.00 56.31 107 GLU A C 1
ATOM 856 O O . GLU A 1 107 ? -13.991 1.510 25.972 1.00 56.31 107 GLU A O 1
ATOM 861 N N . THR A 1 108 ? -12.649 0.241 27.233 1.00 56.03 108 THR A N 1
ATOM 862 C CA . THR A 1 108 ? -11.420 1.005 26.966 1.00 56.03 108 THR A CA 1
ATOM 863 C C . THR A 1 108 ? -10.706 0.553 25.687 1.00 56.03 108 THR A C 1
ATOM 865 O O . THR A 1 108 ? -10.087 1.369 24.998 1.00 56.03 108 THR A O 1
ATOM 868 N N . SER A 1 109 ? -10.814 -0.727 25.308 1.00 55.44 109 SER A N 1
ATOM 869 C CA . SER A 1 109 ? -10.147 -1.269 24.113 1.00 55.44 109 SER A CA 1
ATOM 870 C C . SER A 1 109 ? -10.772 -0.811 22.790 1.00 55.44 109 SER A C 1
ATOM 872 O O . SER A 1 109 ? -10.058 -0.695 21.795 1.00 55.44 109 SER A O 1
ATOM 874 N N . TRP A 1 110 ? -12.064 -0.472 22.745 1.00 54.97 110 TRP A N 1
ATOM 875 C CA . TRP A 1 110 ? -12.692 0.019 21.504 1.00 54.97 110 TRP A CA 1
ATOM 876 C C . TRP A 1 110 ? -12.294 1.462 21.165 1.00 54.97 110 TRP A C 1
ATOM 878 O O . TRP A 1 110 ? -12.171 1.813 19.989 1.00 54.97 110 TRP A O 1
ATOM 888 N N . LEU A 1 111 ? -12.049 2.292 22.184 1.00 55.03 111 LEU A N 1
ATOM 889 C CA . LEU A 1 111 ? -11.633 3.691 22.033 1.00 55.03 111 LEU A CA 1
ATOM 890 C C . LEU A 1 111 ? -10.243 3.800 21.398 1.00 55.03 111 LEU A C 1
ATOM 892 O O . LEU A 1 111 ? -10.063 4.549 20.437 1.00 55.03 111 LEU A O 1
ATOM 896 N N . VAL A 1 112 ? -9.281 2.997 21.858 1.00 58.78 112 VAL A N 1
ATOM 897 C CA . VAL A 1 112 ? -7.936 2.961 21.260 1.00 58.78 112 VAL A CA 1
ATOM 898 C C . VAL A 1 112 ? -7.952 2.434 19.824 1.00 58.78 112 VAL A C 1
ATOM 900 O O . VAL A 1 112 ? -7.240 2.971 18.978 1.00 58.78 112 VAL A O 1
ATOM 903 N N . VAL A 1 113 ? -8.797 1.451 19.498 1.00 54.28 113 VAL A N 1
ATOM 904 C CA . VAL A 1 113 ? -8.938 0.948 18.118 1.00 54.28 113 VAL A CA 1
ATOM 905 C C . VAL A 1 113 ? -9.589 1.993 17.206 1.00 54.28 113 VAL A C 1
ATOM 907 O O . VAL A 1 113 ? -9.143 2.180 16.072 1.00 54.28 113 VAL A O 1
ATOM 910 N N . ARG A 1 114 ? -10.590 2.737 17.698 1.00 54.56 114 ARG A N 1
ATOM 911 C CA . ARG A 1 114 ? -11.235 3.832 16.954 1.00 54.56 114 ARG A CA 1
ATOM 912 C C . ARG A 1 114 ? -10.255 4.964 16.648 1.00 54.56 114 ARG A C 1
ATOM 914 O O . ARG A 1 114 ? -10.193 5.425 15.509 1.00 54.56 114 ARG A O 1
ATOM 921 N N . VAL A 1 115 ? -9.458 5.369 17.637 1.00 56.66 115 VAL A N 1
ATOM 922 C CA . VAL A 1 115 ? -8.417 6.395 17.469 1.00 56.66 115 VAL A CA 1
ATOM 923 C C . VAL A 1 115 ? -7.332 5.922 16.496 1.00 56.66 115 VAL A C 1
ATOM 925 O O . VAL A 1 115 ? -6.944 6.680 15.608 1.00 56.66 115 VAL A O 1
ATOM 928 N N . ARG A 1 116 ? -6.900 4.654 16.582 1.00 44.84 116 ARG A N 1
ATOM 929 C CA . ARG A 1 116 ? -5.936 4.067 15.633 1.00 44.84 116 ARG A CA 1
ATOM 930 C C . ARG A 1 116 ? -6.474 4.025 14.199 1.00 44.84 116 ARG A C 1
ATOM 932 O O . ARG A 1 116 ? -5.748 4.394 13.284 1.00 44.84 116 ARG A O 1
ATOM 939 N N . ARG A 1 117 ? -7.750 3.670 13.991 1.00 48.53 117 ARG A N 1
ATOM 940 C CA . ARG A 1 117 ? -8.390 3.700 12.659 1.00 48.53 117 ARG A CA 1
ATOM 941 C C . ARG A 1 117 ? -8.511 5.114 12.083 1.00 48.53 117 ARG A C 1
ATOM 943 O O . ARG A 1 117 ? -8.257 5.301 10.898 1.00 48.53 117 ARG A O 1
ATOM 950 N N . GLY A 1 118 ? -8.809 6.123 12.906 1.00 49.00 118 GLY A N 1
ATOM 951 C CA . GLY A 1 118 ? -8.793 7.531 12.478 1.00 49.00 118 GLY A CA 1
ATOM 952 C C . GLY A 1 118 ? -7.401 8.038 12.064 1.00 49.00 118 GLY A C 1
ATOM 953 O O . GLY A 1 118 ? -7.290 8.992 11.292 1.00 49.00 118 GLY A O 1
ATOM 954 N N . GLY A 1 119 ? -6.338 7.380 12.538 1.00 46.47 119 GLY A N 1
ATOM 955 C CA . GLY A 1 119 ? -4.951 7.644 12.156 1.00 46.47 119 GLY A CA 1
ATOM 956 C C . GLY A 1 119 ? -4.574 7.166 10.750 1.00 46.47 119 GLY A C 1
ATOM 957 O O . GLY A 1 119 ? -3.648 7.725 10.170 1.00 46.47 119 GLY A O 1
ATOM 958 N N . ALA A 1 120 ? -5.310 6.219 10.155 1.00 51.22 120 ALA A N 1
ATOM 959 C CA . ALA A 1 120 ? -5.015 5.707 8.810 1.00 51.22 120 ALA A CA 1
ATOM 960 C C . ALA A 1 120 ? -5.144 6.791 7.719 1.00 51.22 120 ALA A C 1
ATOM 962 O O . ALA A 1 120 ? -4.366 6.813 6.772 1.00 51.22 120 ALA A O 1
ATOM 963 N N . ARG A 1 121 ? -6.044 7.773 7.897 1.00 48.84 121 ARG A N 1
ATOM 964 C CA . ARG A 1 121 ? -6.135 8.966 7.025 1.00 48.84 121 ARG A CA 1
ATOM 965 C C . ARG A 1 121 ? -5.039 10.008 7.291 1.00 48.84 121 ARG A C 1
ATOM 967 O O . ARG A 1 121 ? -4.851 10.921 6.494 1.00 48.84 121 ARG A O 1
ATOM 974 N N . ARG A 1 122 ? -4.324 9.892 8.413 1.00 45.31 122 ARG A N 1
ATOM 975 C CA . ARG A 1 122 ? -3.343 10.865 8.921 1.00 45.31 122 ARG A CA 1
ATOM 976 C C . ARG A 1 122 ? -1.894 10.373 8.797 1.00 45.31 122 ARG A C 1
ATOM 978 O O . ARG A 1 122 ? -1.000 10.974 9.374 1.00 45.31 122 ARG A O 1
ATOM 985 N N . GLY A 1 123 ? -1.645 9.311 8.028 1.00 44.50 123 GLY A N 1
ATOM 986 C CA . GLY A 1 123 ? -0.313 8.760 7.737 1.00 44.50 123 GLY A CA 1
ATOM 987 C C . GLY A 1 123 ? 0.563 9.621 6.811 1.00 44.50 123 GLY A C 1
ATOM 988 O O . GLY A 1 123 ? 1.386 9.092 6.073 1.00 44.50 123 GLY A O 1
ATOM 989 N N . ARG A 1 124 ? 0.403 10.947 6.833 1.00 48.84 124 ARG A N 1
ATOM 990 C CA . ARG A 1 124 ? 1.401 11.913 6.361 1.00 48.84 124 ARG A CA 1
ATOM 991 C C . ARG A 1 124 ? 1.881 12.643 7.613 1.00 48.84 124 ARG A C 1
ATOM 993 O O . ARG A 1 124 ? 1.048 13.123 8.362 1.00 48.84 124 ARG A O 1
ATOM 1000 N N . SER A 1 125 ? 3.194 12.714 7.816 1.00 42.28 125 SER A N 1
ATOM 1001 C CA . SER A 1 125 ? 3.888 13.319 8.968 1.00 42.28 125 SER A CA 1
ATOM 1002 C C . SER A 1 125 ? 3.987 12.466 10.248 1.00 42.28 125 SER A C 1
ATOM 1004 O O . SER A 1 125 ? 3.313 12.706 11.243 1.00 42.28 125 SER A O 1
ATOM 1006 N N . SER A 1 126 ? 4.937 11.530 10.270 1.00 39.56 126 SER A N 1
ATOM 1007 C CA . SER A 1 126 ? 5.704 11.276 11.505 1.00 39.56 126 SER A CA 1
ATOM 1008 C C . SER A 1 126 ? 7.222 11.306 11.279 1.00 39.56 126 SER A C 1
ATOM 1010 O O . SER A 1 126 ? 7.975 10.928 12.168 1.00 39.56 126 SER A O 1
ATOM 1012 N N . VAL A 1 127 ? 7.681 11.773 10.108 1.00 47.22 127 VAL A N 1
ATOM 1013 C CA . VAL A 1 127 ? 9.117 11.860 9.772 1.00 47.22 127 VAL A CA 1
ATOM 1014 C C . VAL A 1 127 ? 9.636 13.306 9.700 1.00 47.22 127 VAL A C 1
ATOM 1016 O O . VAL A 1 127 ? 10.840 13.508 9.685 1.00 47.22 127 VAL A O 1
ATOM 1019 N N . ASP A 1 128 ? 8.763 14.321 9.748 1.00 38.41 128 ASP A N 1
ATOM 1020 C CA . ASP A 1 128 ? 9.170 15.741 9.659 1.00 38.41 128 ASP A CA 1
ATOM 1021 C C . ASP A 1 128 ? 9.511 16.397 11.012 1.00 38.41 128 ASP A C 1
ATOM 1023 O O . ASP A 1 128 ? 9.829 17.583 11.069 1.00 38.41 128 ASP A O 1
ATOM 1027 N N . SER A 1 129 ? 9.488 15.650 12.119 1.00 39.91 129 SER A N 1
ATOM 1028 C CA . SER A 1 129 ? 9.747 16.213 13.457 1.00 39.91 129 SER A CA 1
ATOM 1029 C C . SER A 1 129 ? 11.206 16.103 13.918 1.00 39.91 129 SER A C 1
ATOM 1031 O O . SER A 1 129 ? 11.500 16.448 15.060 1.00 39.91 129 SER A O 1
ATOM 1033 N N . ALA A 1 130 ? 12.124 15.625 13.074 1.00 40.81 130 ALA A N 1
ATOM 1034 C CA . ALA A 1 130 ? 13.516 15.382 13.456 1.00 40.81 130 ALA A CA 1
ATOM 1035 C C . ALA A 1 130 ? 14.518 16.113 12.549 1.00 40.81 130 ALA A C 1
ATOM 1037 O O . ALA A 1 130 ? 15.379 15.490 11.940 1.00 40.81 130 ALA A O 1
ATOM 1038 N N . LEU A 1 131 ? 14.445 17.446 12.494 1.00 35.31 131 LEU A N 1
ATOM 1039 C CA . LEU A 1 131 ? 15.623 18.262 12.189 1.00 35.31 131 LEU A CA 1
ATOM 1040 C C . LEU A 1 131 ? 15.750 19.385 13.234 1.00 35.31 131 LEU A C 1
ATOM 1042 O O . LEU A 1 131 ? 14.858 20.236 13.316 1.00 35.31 131 LEU A O 1
ATOM 1046 N N . PRO A 1 132 ? 16.824 19.416 14.045 1.00 38.94 132 PRO A N 1
ATOM 1047 C CA . PRO A 1 132 ? 17.079 20.531 14.942 1.00 38.94 132 PRO A CA 1
ATOM 1048 C C . PRO A 1 132 ? 17.435 21.759 14.100 1.00 38.94 132 PRO A C 1
ATOM 1050 O O . PRO A 1 132 ? 18.366 21.728 13.297 1.00 38.94 132 PRO A O 1
ATOM 1053 N N . ARG A 1 133 ? 16.674 22.846 14.267 1.00 39.62 133 ARG A N 1
ATOM 1054 C CA . ARG A 1 133 ? 17.087 24.158 13.768 1.00 39.62 133 ARG A CA 1
ATOM 1055 C C . ARG A 1 133 ? 18.287 24.598 14.593 1.00 39.62 133 ARG A C 1
ATOM 1057 O O . ARG A 1 133 ? 18.144 24.910 15.774 1.00 39.62 133 ARG A O 1
ATOM 1064 N N . ASP A 1 134 ? 19.445 24.556 13.953 1.00 43.97 134 ASP A N 1
ATOM 1065 C CA . ASP A 1 134 ? 20.653 25.196 14.439 1.00 43.97 134 ASP A CA 1
ATOM 1066 C C . ASP A 1 134 ? 20.407 26.700 14.611 1.00 43.97 134 ASP A C 1
ATOM 1068 O O . ASP A 1 134 ? 19.659 27.327 13.852 1.00 43.97 134 ASP A O 1
ATOM 1072 N N . GLN A 1 135 ? 20.981 27.223 15.685 1.00 41.75 135 GLN A N 1
ATOM 1073 C CA . GLN A 1 135 ? 20.843 28.593 16.150 1.00 41.75 135 GLN A CA 1
ATOM 1074 C C . GLN A 1 135 ? 21.639 29.531 15.239 1.00 41.75 135 GLN A C 1
ATOM 1076 O O . GLN A 1 135 ? 22.751 29.206 14.829 1.00 41.75 135 GLN A O 1
ATOM 1081 N N . SER A 1 136 ? 21.108 30.728 14.993 1.00 43.53 136 SER A N 1
ATOM 1082 C CA . SER A 1 136 ? 21.924 31.896 14.662 1.00 43.53 136 SER A CA 1
ATOM 1083 C C . SER A 1 136 ? 21.332 33.152 15.272 1.00 43.53 136 SER A C 1
ATOM 1085 O O . SER A 1 136 ? 20.095 33.195 15.464 1.00 43.53 136 SER A O 1
#

pLDDT: mean 70.07, std 14.55, range [35.31, 89.12]

Secondary structure (DSSP, 8-state):
--HHHHHHHHHHSPP-HHHHHHHHHHHHHHHHHHHHH-TTTTTS-HHHHHHHHHHHHHHHHHHHHHHHSS-SHHHHHHHHHHHHHHHHHTTT--GGGGT--GGG--HHHHHHHHHHHHHGGG-S-SSTT-------